Protein AF-A0A7C7FXA3-F1 (afdb_monomer_lite)

Radius of gyration: 15.13 Å; chains: 1; bounding box: 38×25×44 Å

pLDDT: mean 76.36, std 14.69, range [43.97, 91.0]

Secondary structure (DSSP, 8-state):
-EE-HHHHHHHHHHHHHHHHHT--HHHHHHT--EEE-TT-TT--EEEESSPPP---TT-------------

Foldseek 3Di:
DDEDPQRVVLLVVLVVQCVVVVHDSVVVVVPWDWDQDPVDPVSPYIHTPDRDDDDPVDPPPPDPPPPPPPD

Sequence (71 aa):
MKLSNQALGAIMMALQK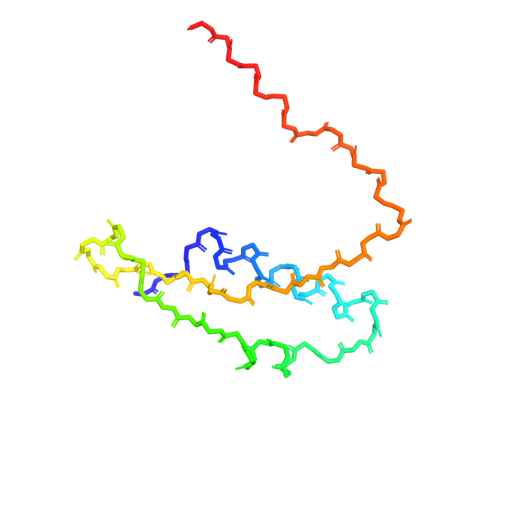SLMEQSDIVPVLQDMNFIHDPADQSQSALVVTNPPVINIENADVAEAFDDTVEE

Structure (mmCIF, N/CA/C/O backbone):
data_AF-A0A7C7FXA3-F1
#
_entry.id   AF-A0A7C7FXA3-F1
#
loop_
_atom_site.group_PDB
_atom_site.id
_atom_site.type_symbol
_atom_site.label_atom_id
_atom_site.label_alt_id
_atom_site.label_comp_id
_atom_site.label_asym_id
_atom_site.label_entity_id
_atom_site.label_seq_id
_atom_site.pdbx_PDB_ins_code
_atom_site.Cartn_x
_atom_site.Cartn_y
_atom_site.Cartn_z
_atom_site.occupancy
_atom_site.B_iso_or_equiv
_atom_site.auth_seq_id
_atom_site.auth_comp_id
_atom_site.auth_asym_id
_atom_site.auth_atom_id
_atom_site.pdbx_PDB_model_num
ATOM 1 N N . MET A 1 1 ? 15.918 2.147 -7.807 1.00 59.94 1 MET A N 1
ATOM 2 C CA . MET A 1 1 ? 14.567 1.589 -7.620 1.00 59.94 1 MET A CA 1
ATOM 3 C C . MET A 1 1 ? 13.603 2.741 -7.436 1.00 59.94 1 MET A C 1
ATOM 5 O O . MET A 1 1 ? 13.779 3.522 -6.507 1.00 59.94 1 MET A O 1
ATOM 9 N N . LYS A 1 2 ? 12.667 2.903 -8.365 1.00 75.56 2 LYS A N 1
ATOM 10 C CA . LYS A 1 2 ? 11.578 3.878 -8.300 1.00 75.56 2 LYS A CA 1
ATOM 11 C C . LYS A 1 2 ? 10.261 3.126 -8.491 1.00 75.56 2 LYS A C 1
ATOM 13 O O . LYS A 1 2 ? 10.226 2.097 -9.160 1.00 75.56 2 LYS A O 1
ATOM 18 N N . LEU A 1 3 ? 9.191 3.616 -7.882 1.00 79.62 3 LEU A N 1
ATOM 19 C CA . LEU A 1 3 ? 7.852 3.105 -8.159 1.00 79.62 3 LEU A CA 1
ATOM 20 C C . LEU A 1 3 ? 7.432 3.592 -9.548 1.00 79.62 3 LEU A C 1
ATOM 22 O O . LEU A 1 3 ? 7.677 4.751 -9.889 1.00 79.62 3 LEU A O 1
ATOM 26 N N . SER A 1 4 ? 6.834 2.715 -10.351 1.00 85.50 4 SER A N 1
ATOM 27 C CA . SER A 1 4 ? 6.187 3.134 -11.594 1.00 85.50 4 SER A CA 1
ATOM 28 C C . SER A 1 4 ? 4.979 4.027 -11.291 1.00 85.50 4 SER A C 1
ATOM 30 O O . SER A 1 4 ? 4.432 4.010 -10.184 1.00 85.50 4 SER A O 1
ATOM 32 N N . ASN A 1 5 ? 4.513 4.771 -12.295 1.00 86.81 5 ASN A N 1
ATOM 33 C CA . ASN A 1 5 ? 3.293 5.575 -12.174 1.00 86.81 5 ASN A CA 1
ATOM 34 C C . ASN A 1 5 ? 2.073 4.712 -11.804 1.00 86.81 5 ASN A C 1
ATOM 36 O O . ASN A 1 5 ? 1.215 5.154 -11.045 1.00 86.81 5 ASN A O 1
ATOM 40 N N . GLN A 1 6 ? 2.031 3.460 -12.274 1.00 87.81 6 GLN A N 1
ATOM 41 C CA . GLN A 1 6 ? 0.980 2.506 -11.923 1.00 87.81 6 GLN A CA 1
ATOM 42 C C . GLN A 1 6 ? 1.051 2.100 -10.446 1.00 87.81 6 GLN A C 1
ATOM 44 O O . GLN A 1 6 ? 0.028 2.114 -9.762 1.00 87.81 6 GLN A O 1
ATOM 49 N N . ALA A 1 7 ? 2.247 1.807 -9.930 1.00 86.88 7 ALA A N 1
ATOM 50 C CA . ALA A 1 7 ? 2.430 1.471 -8.520 1.00 86.88 7 ALA A CA 1
ATOM 51 C C . ALA A 1 7 ? 2.086 2.656 -7.605 1.00 86.88 7 ALA A C 1
ATOM 53 O O . ALA A 1 7 ? 1.431 2.480 -6.579 1.00 86.88 7 ALA A O 1
ATOM 54 N N . LEU A 1 8 ? 2.468 3.875 -7.999 1.00 88.00 8 LEU A N 1
ATOM 55 C CA . LEU A 1 8 ? 2.091 5.090 -7.280 1.00 88.00 8 LEU A CA 1
ATOM 56 C C . LEU A 1 8 ? 0.568 5.302 -7.285 1.00 88.00 8 LEU A C 1
ATOM 58 O O . LEU A 1 8 ? -0.007 5.610 -6.242 1.00 88.00 8 LEU A O 1
ATOM 62 N N . GLY A 1 9 ? -0.092 5.078 -8.425 1.00 87.69 9 GLY A N 1
ATOM 63 C CA . GLY A 1 9 ?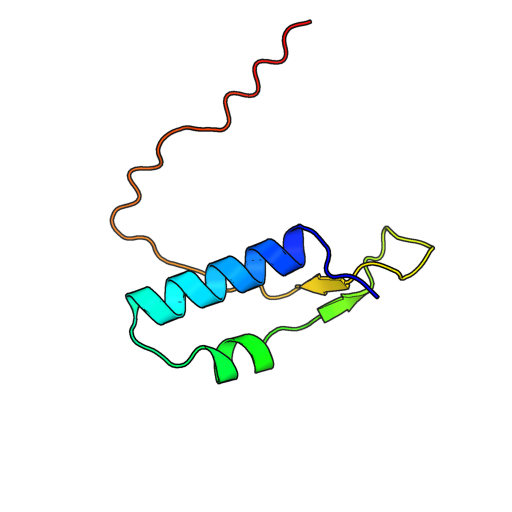 -1.551 5.136 -8.540 1.00 87.69 9 GLY A CA 1
ATOM 64 C C . GLY A 1 9 ? -2.261 4.107 -7.655 1.00 87.69 9 GLY A C 1
ATOM 65 O O . GLY A 1 9 ? -3.231 4.444 -6.981 1.00 87.69 9 GLY A O 1
ATOM 66 N N . ALA A 1 10 ? -1.744 2.877 -7.575 1.00 89.31 10 ALA A N 1
ATOM 67 C CA . ALA A 1 10 ? -2.277 1.837 -6.692 1.00 89.31 10 ALA A CA 1
ATOM 68 C C . ALA A 1 10 ? -2.162 2.214 -5.203 1.00 89.31 10 ALA A C 1
ATOM 70 O O . ALA A 1 10 ? -3.103 2.000 -4.438 1.00 89.31 10 ALA A O 1
ATOM 71 N N . ILE A 1 11 ? -1.052 2.837 -4.792 1.00 89.12 11 ILE A N 1
ATOM 72 C CA . ILE A 1 11 ? -0.873 3.344 -3.421 1.00 89.12 11 ILE A CA 1
ATOM 73 C C . ILE A 1 11 ? -1.865 4.468 -3.122 1.00 89.12 11 ILE A C 1
ATOM 75 O O . ILE A 1 11 ? -2.492 4.469 -2.063 1.00 89.12 11 ILE A O 1
ATOM 79 N N . MET A 1 12 ? -2.041 5.412 -4.052 1.00 89.69 12 MET A N 1
ATOM 80 C CA . MET A 1 12 ? -3.039 6.472 -3.895 1.00 89.69 12 MET A CA 1
ATOM 81 C C . MET A 1 12 ? -4.448 5.891 -3.768 1.00 89.69 12 MET A C 1
ATOM 83 O O . MET A 1 12 ? -5.210 6.352 -2.925 1.00 89.69 12 MET A O 1
ATOM 87 N N . MET A 1 13 ? -4.777 4.843 -4.527 1.00 87.56 13 MET A N 1
ATOM 88 C CA . MET A 1 13 ? -6.056 4.147 -4.397 1.00 87.56 13 MET A CA 1
ATOM 89 C C . MET A 1 13 ? -6.236 3.490 -3.019 1.00 87.56 13 MET A C 1
ATOM 91 O O . MET A 1 13 ? -7.280 3.666 -2.391 1.00 87.56 13 MET A O 1
ATOM 95 N N . ALA A 1 14 ? -5.218 2.801 -2.494 1.00 88.06 14 ALA A N 1
ATOM 96 C CA . ALA A 1 14 ? -5.275 2.262 -1.130 1.00 88.06 14 ALA A CA 1
ATOM 97 C C . ALA A 1 14 ? -5.510 3.365 -0.094 1.00 88.06 14 ALA A C 1
ATOM 99 O O . ALA A 1 14 ? -6.332 3.195 0.801 1.00 88.06 14 ALA A O 1
ATOM 100 N N . LEU A 1 15 ? -4.840 4.510 -0.250 1.00 89.38 15 LEU A N 1
ATOM 101 C CA . LEU A 1 15 ? -5.022 5.653 0.637 1.00 89.38 15 LEU A CA 1
ATOM 102 C C . LEU A 1 15 ? -6.459 6.176 0.602 1.00 89.38 15 LEU A C 1
ATOM 104 O O . LEU A 1 15 ? -7.050 6.368 1.662 1.00 89.38 15 LEU A O 1
ATOM 108 N N . GLN A 1 16 ? -7.037 6.365 -0.588 1.00 88.62 16 GLN A N 1
ATOM 109 C CA . GLN A 1 16 ? -8.426 6.820 -0.698 1.00 88.62 16 GLN A CA 1
ATOM 110 C C . GLN A 1 16 ? -9.396 5.824 -0.051 1.00 88.62 16 GLN A C 1
ATOM 112 O O . GLN A 1 16 ? -10.269 6.234 0.710 1.00 88.62 16 GLN A O 1
ATOM 117 N N . LYS A 1 17 ? -9.199 4.516 -0.263 1.00 84.06 17 LYS A N 1
ATOM 118 C CA . LYS A 1 17 ? -10.013 3.465 0.367 1.00 84.06 17 LYS A CA 1
ATOM 119 C C . LYS A 1 17 ? -9.935 3.511 1.893 1.00 84.06 17 LYS A C 1
ATOM 121 O O . LYS A 1 17 ? -10.968 3.505 2.554 1.00 84.06 17 LYS A O 1
ATOM 126 N N . SER A 1 18 ? -8.730 3.612 2.450 1.00 86.94 18 SER A N 1
ATOM 127 C CA . SER A 1 18 ? -8.517 3.708 3.898 1.00 86.94 18 SER A CA 1
ATOM 128 C C . SER A 1 18 ? -9.159 4.953 4.507 1.00 86.94 18 SER A C 1
ATOM 130 O O . SER A 1 18 ? -9.739 4.877 5.588 1.00 86.94 18 SER A O 1
ATOM 132 N N . LEU A 1 19 ? -9.121 6.090 3.805 1.00 88.25 19 LEU A N 1
ATOM 133 C CA . LEU A 1 19 ? -9.793 7.314 4.249 1.00 88.25 19 LEU A CA 1
ATOM 134 C C . LEU A 1 19 ? -11.322 7.184 4.217 1.00 88.25 19 LEU A C 1
ATOM 136 O O . LEU A 1 19 ? -11.983 7.620 5.158 1.00 88.25 19 LEU A O 1
ATOM 140 N N . MET A 1 20 ? -11.880 6.575 3.167 1.00 85.44 20 MET A N 1
ATOM 141 C CA . MET A 1 20 ? -13.328 6.374 3.022 1.00 85.44 20 MET A CA 1
ATOM 142 C C . MET A 1 20 ? -13.882 5.372 4.040 1.00 85.44 20 MET A C 1
ATOM 144 O O . MET A 1 20 ? -14.925 5.614 4.641 1.00 85.44 20 MET A O 1
ATOM 148 N N . GLU A 1 21 ? -13.181 4.260 4.254 1.00 85.94 21 GLU A N 1
ATOM 149 C CA . GLU A 1 21 ? -13.595 3.191 5.172 1.00 85.94 21 GLU A CA 1
ATOM 150 C C . GLU A 1 21 ? -13.134 3.426 6.620 1.00 85.94 21 GLU A C 1
ATOM 152 O O . GLU A 1 21 ? -13.427 2.609 7.491 1.00 85.94 21 GLU A O 1
ATOM 157 N N . GLN A 1 22 ? -12.397 4.514 6.885 1.00 88.44 22 GLN A N 1
ATOM 158 C CA . GLN A 1 22 ? -11.721 4.780 8.164 1.00 88.44 22 GLN A CA 1
ATOM 159 C C . GLN A 1 22 ? -10.899 3.576 8.665 1.00 88.44 22 GLN A C 1
ATOM 161 O O . GLN A 1 22 ? -10.840 3.291 9.863 1.00 88.44 22 GLN A O 1
ATOM 166 N N . SER A 1 23 ? -10.277 2.853 7.735 1.00 85.00 23 SER A N 1
ATOM 167 C CA . SER A 1 23 ? -9.495 1.646 7.997 1.00 85.00 23 SER A CA 1
ATOM 168 C C . SER A 1 23 ? -7.994 1.934 7.930 1.00 85.00 23 SER A C 1
ATOM 170 O O . SER A 1 23 ? -7.551 2.879 7.277 1.00 85.00 23 SER A O 1
ATOM 172 N N . ASP A 1 24 ? -7.185 1.132 8.628 1.00 88.19 24 ASP A N 1
ATOM 173 C C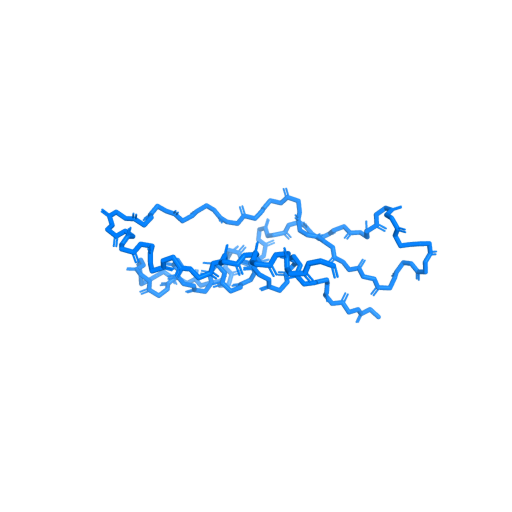A . ASP A 1 24 ? -5.726 1.265 8.582 1.00 88.19 24 ASP A CA 1
ATOM 174 C C . ASP A 1 24 ? -5.189 0.893 7.187 1.00 88.19 24 ASP A C 1
ATOM 176 O O . ASP A 1 24 ? -5.562 -0.127 6.604 1.00 88.19 24 ASP A O 1
ATOM 180 N N . ILE A 1 25 ? -4.295 1.727 6.657 1.00 89.38 25 ILE A N 1
ATOM 181 C CA . ILE A 1 25 ? -3.658 1.558 5.347 1.00 89.38 25 ILE A CA 1
ATOM 182 C C . ILE A 1 25 ? -2.461 0.600 5.393 1.00 89.38 25 ILE A C 1
ATOM 184 O O . ILE A 1 25 ? -2.120 -0.012 4.381 1.00 89.38 25 ILE A O 1
ATOM 188 N N . VAL A 1 26 ? -1.813 0.445 6.552 1.00 91.00 26 VAL A N 1
ATOM 189 C CA . VAL A 1 26 ? -0.617 -0.398 6.709 1.00 91.00 26 VAL A CA 1
ATOM 190 C C . VAL A 1 26 ? -0.841 -1.843 6.242 1.00 91.00 26 VAL A C 1
ATOM 192 O O . VAL A 1 26 ? -0.040 -2.300 5.423 1.00 91.00 26 VAL A O 1
ATOM 195 N N . PRO A 1 27 ? -1.902 -2.562 6.668 1.00 89.31 27 PRO A N 1
ATOM 196 C CA . PRO A 1 27 ? -2.146 -3.922 6.183 1.00 89.31 27 PRO A CA 1
ATOM 197 C C . PRO A 1 27 ? -2.401 -3.967 4.670 1.00 89.31 27 PRO A C 1
ATOM 199 O O . PRO A 1 27 ? -1.919 -4.869 3.995 1.00 89.31 27 PRO A O 1
ATOM 202 N N . VAL A 1 28 ? -3.071 -2.954 4.110 1.00 86.69 28 VAL A N 1
ATOM 203 C CA . VAL A 1 28 ? -3.354 -2.879 2.666 1.00 86.69 28 VAL A CA 1
ATOM 204 C C . VAL A 1 28 ? -2.067 -2.734 1.854 1.00 86.69 28 VAL A C 1
ATOM 206 O O . VAL A 1 28 ? -1.922 -3.372 0.816 1.00 86.69 28 VAL A O 1
ATOM 209 N N . LEU A 1 29 ? -1.119 -1.915 2.317 1.00 87.88 29 LEU A N 1
ATOM 210 C CA . LEU A 1 29 ? 0.179 -1.743 1.655 1.00 87.88 29 LEU A CA 1
ATOM 211 C C . LEU A 1 29 ? 1.082 -2.969 1.810 1.00 87.88 29 LEU A C 1
ATOM 213 O O . LEU A 1 29 ? 1.851 -3.267 0.901 1.00 87.88 29 LEU A O 1
ATOM 217 N N . GLN A 1 30 ? 1.004 -3.671 2.943 1.00 88.69 30 GLN A N 1
ATOM 218 C CA . GLN A 1 30 ? 1.756 -4.909 3.169 1.00 88.69 30 GLN A CA 1
ATOM 219 C C . GLN A 1 30 ? 1.258 -6.060 2.292 1.00 88.69 30 GLN A C 1
ATOM 221 O O . GLN A 1 30 ? 2.067 -6.870 1.846 1.00 88.69 30 GLN A O 1
ATOM 226 N N . ASP A 1 31 ? -0.041 -6.090 1.999 1.00 88.75 31 ASP A N 1
ATOM 227 C CA . ASP A 1 31 ? -0.636 -7.066 1.089 1.00 88.75 31 ASP A CA 1
ATOM 228 C C . ASP A 1 31 ? -0.339 -6.765 -0.393 1.00 88.75 31 ASP A C 1
ATOM 230 O O . ASP A 1 31 ? -0.606 -7.610 -1.250 1.00 88.75 31 ASP A O 1
ATOM 234 N N . MET A 1 32 ? 0.227 -5.598 -0.738 1.00 90.00 32 MET A N 1
ATOM 235 C CA . MET A 1 32 ? 0.572 -5.277 -2.127 1.00 90.00 32 MET A CA 1
ATOM 236 C C . MET A 1 32 ? 1.769 -6.086 -2.626 1.00 90.00 32 MET A C 1
ATOM 238 O O . MET A 1 32 ? 2.847 -6.101 -2.031 1.00 90.00 32 MET A O 1
ATOM 242 N N . ASN A 1 33 ? 1.603 -6.697 -3.796 1.00 88.00 33 ASN A N 1
ATOM 243 C CA . ASN A 1 33 ? 2.646 -7.452 -4.466 1.00 88.00 33 ASN A CA 1
ATOM 244 C C . ASN A 1 33 ? 3.347 -6.590 -5.520 1.00 88.00 33 ASN A C 1
ATOM 246 O O . ASN A 1 33 ? 2.773 -6.279 -6.570 1.00 88.00 33 ASN A O 1
ATOM 250 N N . PHE A 1 34 ? 4.598 -6.232 -5.236 1.00 88.69 34 PHE A N 1
ATOM 251 C CA . PHE A 1 34 ? 5.457 -5.464 -6.130 1.00 88.69 34 PHE A CA 1
ATOM 252 C C . PHE A 1 34 ? 6.350 -6.400 -6.938 1.00 88.69 34 PHE A C 1
ATOM 254 O O . PHE A 1 34 ? 7.122 -7.178 -6.378 1.00 88.69 34 PHE A O 1
ATOM 261 N N . ILE A 1 35 ? 6.292 -6.279 -8.260 1.00 87.56 35 ILE A N 1
ATOM 262 C CA . ILE A 1 35 ? 7.191 -6.981 -9.176 1.00 87.56 35 ILE A CA 1
ATOM 263 C C . ILE A 1 35 ? 7.979 -5.974 -10.005 1.00 87.56 35 ILE A C 1
ATOM 265 O O . ILE A 1 35 ? 7.583 -4.818 -10.162 1.00 87.56 35 ILE A O 1
ATOM 269 N N . HIS A 1 36 ? 9.107 -6.417 -10.547 1.00 84.25 36 HIS A N 1
ATOM 270 C CA . HIS A 1 36 ? 9.852 -5.629 -11.518 1.00 84.25 36 HIS A CA 1
ATOM 271 C C . HIS A 1 36 ? 9.037 -5.530 -12.802 1.00 84.25 36 HIS A C 1
ATOM 273 O O . HIS A 1 36 ? 8.454 -6.526 -13.234 1.00 84.25 36 HIS A O 1
ATOM 279 N N . ASP A 1 37 ? 9.000 -4.340 -13.395 1.00 78.38 37 ASP A N 1
ATOM 280 C CA . ASP A 1 37 ? 8.326 -4.148 -14.672 1.00 78.38 37 ASP A CA 1
ATOM 281 C C . ASP A 1 37 ? 9.001 -5.026 -15.747 1.00 78.38 37 ASP A C 1
ATOM 283 O O . ASP A 1 37 ? 10.188 -4.828 -16.028 1.00 78.38 37 ASP A O 1
ATOM 287 N N . PRO A 1 38 ? 8.295 -6.005 -16.346 1.00 71.69 38 PRO A N 1
ATOM 288 C CA . PRO A 1 38 ? 8.871 -6.866 -17.375 1.00 71.69 38 PRO A CA 1
ATOM 289 C C . PRO A 1 38 ? 9.214 -6.104 -18.663 1.00 71.69 38 PRO A C 1
ATOM 291 O O . PRO A 1 38 ? 9.992 -6.611 -19.471 1.00 71.69 38 PRO A O 1
ATOM 294 N N . ALA A 1 39 ? 8.654 -4.906 -18.867 1.00 71.25 39 ALA A N 1
ATOM 295 C CA . ALA A 1 39 ? 8.978 -4.044 -19.998 1.00 71.25 39 ALA A CA 1
ATOM 296 C C . ALA A 1 39 ? 10.248 -3.202 -19.768 1.00 71.25 39 ALA A C 1
ATOM 298 O O . ALA A 1 39 ? 10.868 -2.763 -20.739 1.00 71.25 39 ALA A O 1
ATOM 299 N N . ASP A 1 40 ? 10.673 -2.998 -18.514 1.00 70.88 40 ASP A N 1
ATOM 300 C CA . ASP A 1 40 ? 11.883 -2.238 -18.187 1.00 70.88 40 ASP A CA 1
ATOM 301 C C . ASP A 1 40 ? 13.099 -3.166 -18.043 1.00 70.88 40 ASP A C 1
ATOM 303 O O . ASP A 1 40 ? 13.352 -3.764 -16.994 1.00 70.88 40 ASP A O 1
ATOM 307 N N . GLN A 1 41 ? 13.917 -3.231 -19.097 1.00 65.12 41 GLN A N 1
ATOM 308 C CA . GLN A 1 41 ? 15.187 -3.974 -19.102 1.00 65.12 41 GLN A CA 1
ATOM 309 C C . GLN A 1 41 ? 16.169 -3.492 -18.022 1.00 65.12 41 GLN A C 1
ATOM 311 O O . GLN A 1 41 ? 17.059 -4.237 -17.615 1.00 65.12 41 GLN A O 1
ATOM 316 N N . SER A 1 42 ? 16.003 -2.259 -17.537 1.00 68.00 42 SER A N 1
ATOM 317 C CA . SER A 1 42 ? 16.850 -1.657 -16.504 1.00 68.00 42 SER A CA 1
ATOM 318 C C . SER A 1 42 ? 16.448 -2.085 -15.092 1.00 68.00 42 SER A C 1
ATOM 320 O O . SER A 1 42 ? 17.126 -1.707 -14.135 1.00 68.00 42 SER A O 1
ATOM 322 N N . GLN A 1 43 ? 15.338 -2.828 -14.944 1.00 68.94 43 GLN A N 1
ATOM 323 C CA . GLN A 1 43 ? 14.785 -3.272 -13.659 1.00 68.94 43 GLN A CA 1
ATOM 324 C C . GLN A 1 43 ? 14.630 -2.127 -12.645 1.00 68.94 43 GLN A C 1
ATOM 326 O O . GLN A 1 43 ? 14.760 -2.311 -11.432 1.00 68.94 43 GLN A O 1
ATOM 331 N N . SER A 1 44 ? 14.405 -0.911 -13.142 1.00 76.69 44 SER A N 1
ATOM 332 C CA . SER A 1 44 ? 14.473 0.302 -12.336 1.00 76.69 44 SER A CA 1
ATOM 333 C C . SER A 1 44 ? 13.114 0.686 -11.754 1.00 76.69 44 SER A C 1
ATOM 335 O O . SER A 1 44 ? 13.079 1.362 -10.715 1.00 76.69 44 SER A O 1
ATOM 337 N N . ALA A 1 45 ? 12.037 0.208 -12.389 1.00 79.25 45 ALA A N 1
ATOM 338 C CA . ALA A 1 45 ? 10.643 0.438 -12.043 1.00 79.25 45 ALA A CA 1
ATOM 339 C C . ALA A 1 45 ? 9.965 -0.802 -11.426 1.00 79.25 45 ALA A C 1
ATOM 341 O O . ALA A 1 45 ? 10.126 -1.927 -11.904 1.00 79.25 45 ALA A O 1
ATOM 342 N N . LEU A 1 46 ? 9.171 -0.577 -10.375 1.00 84.19 46 LEU A N 1
ATOM 343 C CA . LEU A 1 46 ? 8.289 -1.585 -9.774 1.00 84.19 46 LEU A CA 1
ATOM 344 C C . LEU A 1 46 ? 6.829 -1.328 -10.153 1.00 84.19 46 LEU A C 1
ATOM 346 O O . LEU A 1 46 ? 6.373 -0.180 -10.125 1.00 84.19 46 LEU A O 1
ATOM 350 N N . VAL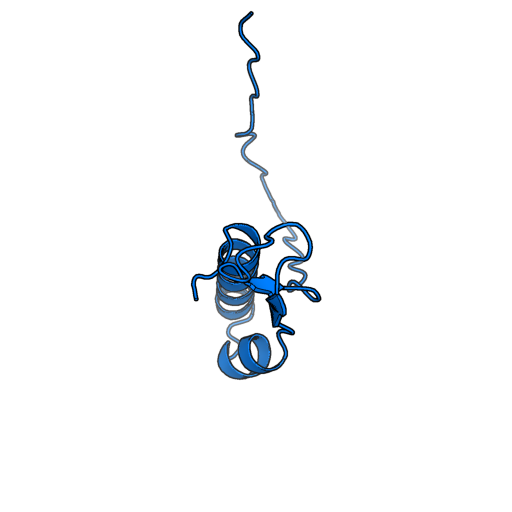 A 1 47 ? 6.093 -2.393 -10.457 1.00 87.50 47 VAL A N 1
ATOM 351 C CA . VAL A 1 47 ? 4.649 -2.399 -10.742 1.00 87.50 47 VAL A CA 1
ATOM 352 C C . VAL A 1 47 ? 3.919 -3.255 -9.707 1.00 87.50 47 VAL A C 1
ATOM 354 O O . VAL A 1 47 ? 4.499 -4.179 -9.136 1.00 87.50 47 VAL A O 1
ATOM 357 N N . VAL A 1 48 ? 2.651 -2.941 -9.449 1.00 89.19 48 VAL A N 1
ATOM 358 C CA . VAL A 1 48 ? 1.800 -3.660 -8.487 1.00 89.19 48 VAL A CA 1
ATOM 359 C C . VAL A 1 48 ? 0.867 -4.604 -9.236 1.00 89.19 48 VAL A C 1
ATOM 361 O O . VAL A 1 48 ? 0.121 -4.158 -10.109 1.00 89.19 48 VAL A O 1
ATOM 364 N N . THR A 1 49 ? 0.865 -5.893 -8.885 1.00 87.19 49 THR A N 1
ATOM 365 C CA . THR A 1 49 ? 0.018 -6.900 -9.560 1.00 87.19 49 THR A CA 1
ATOM 366 C C . THR A 1 49 ? -1.380 -7.033 -8.960 1.00 87.19 49 THR A C 1
ATOM 368 O O . THR A 1 49 ? -2.268 -7.569 -9.614 1.00 87.19 49 THR A O 1
ATOM 371 N N . ASN A 1 50 ? -1.581 -6.586 -7.720 1.00 86.69 50 ASN A N 1
ATOM 372 C CA . ASN A 1 50 ? -2.866 -6.623 -7.014 1.00 86.69 50 ASN A CA 1
ATOM 373 C C . ASN A 1 50 ? -3.292 -5.215 -6.554 1.00 86.69 50 ASN A C 1
ATOM 375 O O . ASN A 1 50 ? -3.345 -4.935 -5.356 1.00 86.69 50 ASN A O 1
ATOM 379 N N . PRO A 1 51 ? -3.580 -4.293 -7.488 1.00 83.00 51 PRO A N 1
ATOM 380 C CA . PRO A 1 51 ? -4.058 -2.975 -7.103 1.00 83.00 51 PRO A CA 1
ATOM 381 C C . PRO A 1 51 ? -5.357 -3.091 -6.277 1.00 83.00 51 PRO A C 1
ATOM 383 O O . PRO A 1 51 ? -6.186 -3.965 -6.544 1.00 83.00 51 PRO A O 1
ATOM 386 N N . PRO A 1 52 ? -5.546 -2.223 -5.272 1.00 79.06 52 PRO A N 1
ATOM 387 C CA . PRO A 1 52 ? -6.729 -2.235 -4.423 1.00 79.06 52 PRO A CA 1
ATOM 388 C C . PRO A 1 52 ? -7.964 -1.818 -5.229 1.00 79.06 52 PRO A C 1
ATOM 390 O O . PRO A 1 52 ? -7.927 -0.848 -5.984 1.00 79.06 52 PRO A O 1
ATOM 393 N N . VAL A 1 53 ? -9.071 -2.539 -5.050 1.00 78.69 53 VAL A N 1
ATOM 394 C CA . VAL A 1 53 ? -10.355 -2.206 -5.682 1.00 78.69 53 VAL A CA 1
ATOM 395 C C . VAL A 1 53 ? -11.118 -1.251 -4.769 1.00 78.69 53 VAL A C 1
ATOM 397 O O . VAL A 1 53 ? -11.314 -1.545 -3.588 1.00 78.69 53 VAL A O 1
ATOM 400 N N . ILE A 1 54 ? -11.540 -0.109 -5.313 1.00 72.06 54 ILE A N 1
ATOM 401 C CA . ILE A 1 54 ? -12.373 0.871 -4.612 1.00 72.06 54 ILE A CA 1
ATOM 402 C C . ILE A 1 54 ? -13.751 0.867 -5.257 1.00 72.06 54 ILE A C 1
ATOM 404 O O . ILE A 1 54 ? -13.883 1.161 -6.444 1.00 72.06 54 ILE A O 1
ATOM 408 N N . ASN A 1 55 ? -14.779 0.578 -4.466 1.00 69.12 55 ASN A N 1
ATOM 409 C CA . ASN A 1 55 ? -16.157 0.778 -4.889 1.00 69.12 55 ASN A CA 1
ATOM 410 C C . ASN A 1 55 ? -16.551 2.215 -4.551 1.00 69.12 55 ASN A C 1
ATOM 412 O O . ASN A 1 55 ? -16.856 2.533 -3.404 1.00 69.12 55 ASN A O 1
ATOM 416 N N . ILE A 1 56 ? -16.501 3.100 -5.544 1.00 69.00 56 ILE A N 1
ATOM 417 C CA . ILE A 1 56 ? -16.962 4.478 -5.382 1.00 69.00 56 ILE A CA 1
ATOM 418 C C . ILE A 1 56 ? -18.460 4.492 -5.698 1.00 69.00 56 ILE A C 1
ATOM 420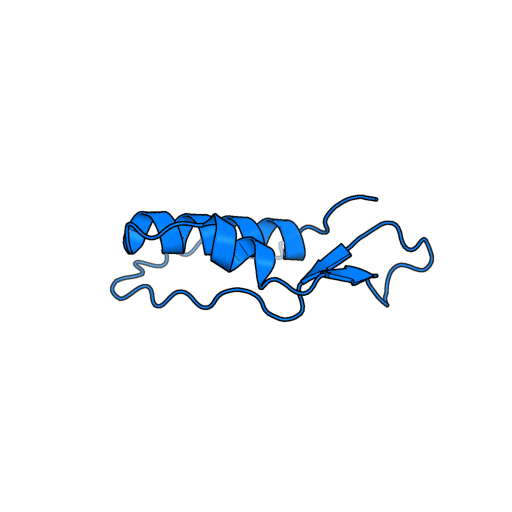 O O . ILE A 1 56 ? -18.854 4.549 -6.859 1.00 69.00 56 ILE A O 1
ATOM 424 N N . GLU A 1 57 ? -19.302 4.405 -4.665 1.00 64.25 57 GLU A N 1
ATOM 425 C CA . GLU A 1 57 ? -20.765 4.295 -4.824 1.00 64.25 57 GLU A CA 1
ATOM 426 C C . GLU A 1 57 ? -21.446 5.575 -5.347 1.00 64.25 57 GLU A C 1
ATOM 428 O O . GLU A 1 57 ? -22.626 5.538 -5.662 1.00 64.25 57 GLU A O 1
ATOM 433 N N . ASN A 1 58 ? -20.717 6.682 -5.514 1.00 54.72 58 ASN A N 1
ATOM 434 C CA . ASN A 1 58 ? -21.178 7.898 -6.194 1.00 54.72 58 ASN A CA 1
ATOM 435 C C . ASN A 1 58 ? -19.993 8.593 -6.876 1.00 54.72 58 ASN A C 1
ATOM 437 O O . ASN A 1 58 ? -19.592 9.692 -6.492 1.00 54.72 58 ASN A O 1
ATOM 441 N N . ALA A 1 59 ? -19.361 7.924 -7.839 1.00 51.66 59 ALA A N 1
ATOM 442 C CA . ALA A 1 59 ? -18.398 8.601 -8.692 1.00 51.66 59 ALA A CA 1
ATOM 443 C C . ALA A 1 59 ? -19.176 9.479 -9.680 1.00 51.66 59 ALA A C 1
ATOM 445 O O . ALA A 1 59 ? -19.523 9.027 -10.770 1.00 51.66 59 ALA A O 1
ATOM 446 N N . ASP A 1 60 ? -19.414 10.742 -9.320 1.00 53.84 60 ASP A N 1
ATOM 447 C CA . ASP A 1 60 ? -19.428 11.802 -10.325 1.00 53.84 6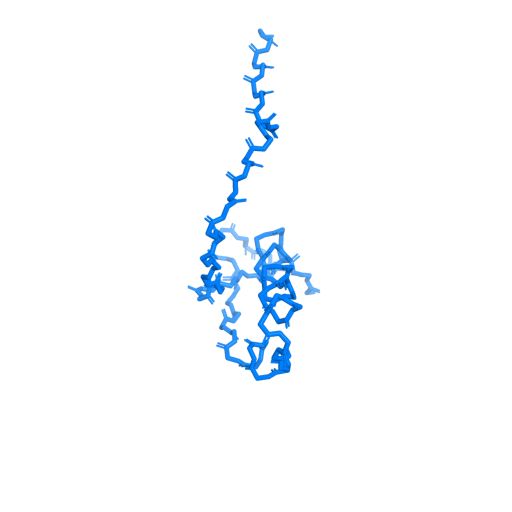0 ASP A CA 1
ATOM 448 C C . ASP A 1 60 ? -18.017 11.812 -10.918 1.00 53.84 60 ASP A C 1
ATOM 450 O O . ASP A 1 60 ? -17.113 12.502 -10.439 1.00 53.84 60 ASP A O 1
ATOM 454 N N . VAL A 1 61 ? -17.785 10.926 -11.891 1.00 53.66 61 VAL A N 1
ATOM 455 C CA . VAL A 1 61 ? -16.577 10.931 -12.704 1.00 53.66 61 VAL A CA 1
ATOM 456 C C . VAL A 1 61 ? -16.639 12.254 -13.447 1.00 53.66 61 VAL A C 1
ATOM 458 O O . VAL A 1 61 ? -17.293 12.364 -14.480 1.00 53.66 61 VAL A O 1
ATOM 461 N N . ALA A 1 62 ? -16.027 13.290 -12.876 1.00 46.53 62 ALA A N 1
ATOM 462 C CA . ALA A 1 62 ? -15.696 14.479 -13.627 1.00 46.53 62 ALA A CA 1
ATOM 463 C C . ALA A 1 62 ? -14.810 13.990 -14.772 1.00 46.53 62 ALA A C 1
ATOM 465 O O . ALA A 1 62 ? -13.665 13.590 -14.552 1.00 46.53 62 ALA A O 1
ATOM 466 N N . GLU A 1 63 ? -15.404 13.909 -15.961 1.00 52.66 63 GLU A N 1
ATOM 467 C CA . GLU A 1 63 ? -14.721 13.599 -17.204 1.00 52.66 63 GLU A CA 1
ATOM 468 C C . GLU A 1 63 ? -13.496 14.506 -17.309 1.00 52.66 63 GLU A C 1
ATOM 470 O O . GLU A 1 63 ? -13.602 15.717 -17.490 1.00 52.66 63 GLU A O 1
ATOM 475 N N . ALA A 1 64 ? -12.317 13.924 -17.131 1.00 52.62 64 ALA A N 1
ATOM 476 C CA . ALA A 1 64 ? -11.056 14.601 -17.367 1.00 52.62 64 ALA A CA 1
ATOM 477 C C . ALA A 1 64 ? -10.041 13.598 -17.909 1.00 52.62 64 ALA A C 1
ATOM 479 O O . ALA A 1 64 ? -8.977 13.409 -17.335 1.00 52.62 64 ALA A O 1
ATOM 480 N N . PHE A 1 65 ? -10.402 12.954 -19.017 1.00 51.59 65 PHE A N 1
ATOM 481 C CA . PHE A 1 65 ? -9.448 12.493 -20.022 1.00 51.59 65 PHE A CA 1
ATOM 482 C C . PHE A 1 65 ? -10.070 12.754 -21.394 1.00 51.59 65 PHE A C 1
ATOM 484 O O . PHE A 1 65 ? -10.413 11.837 -22.135 1.00 51.59 65 PHE A O 1
ATOM 491 N N . ASP A 1 66 ? -10.276 14.040 -21.684 1.00 43.97 66 ASP A N 1
ATOM 492 C CA . ASP A 1 66 ? -10.372 14.512 -23.058 1.00 43.97 66 ASP A CA 1
ATOM 493 C C . ASP A 1 66 ? -8.969 14.388 -23.671 1.00 43.97 66 ASP A C 1
ATOM 495 O O . ASP A 1 66 ? -8.170 15.322 -23.635 1.00 43.97 66 ASP A O 1
ATOM 499 N N . ASP A 1 67 ? -8.639 13.187 -24.157 1.00 48.78 67 ASP A N 1
ATOM 500 C CA . ASP A 1 67 ? -7.633 13.015 -25.204 1.00 48.78 67 ASP A CA 1
ATOM 501 C C . ASP A 1 67 ? -8.200 13.668 -26.475 1.00 48.78 67 ASP A C 1
ATOM 503 O O . ASP A 1 67 ? -8.641 13.004 -27.418 1.00 48.78 67 ASP A O 1
ATOM 507 N N . THR A 1 68 ? -8.176 15.001 -26.512 1.00 49.56 68 THR A N 1
ATOM 508 C CA . THR A 1 68 ? -8.092 15.724 -27.775 1.00 49.56 68 THR A CA 1
ATOM 509 C C . THR A 1 68 ? -6.718 15.421 -28.351 1.00 49.56 68 THR A C 1
ATOM 511 O O . THR A 1 68 ? -5.730 16.124 -28.147 1.00 49.56 68 THR A O 1
ATOM 514 N N . VAL A 1 69 ? -6.661 14.312 -29.087 1.00 54.72 69 VAL A N 1
ATOM 515 C CA . VAL A 1 69 ? -5.729 14.154 -30.198 1.00 54.72 69 VAL A CA 1
ATOM 516 C C . VAL A 1 69 ? -6.063 15.272 -31.192 1.00 54.72 69 VAL A C 1
ATOM 518 O O . VAL A 1 69 ? -6.869 15.086 -32.100 1.00 54.72 69 VAL A O 1
ATOM 521 N N . GLU A 1 70 ? -5.507 16.464 -30.976 1.00 50.91 70 GLU A N 1
ATOM 522 C CA . GLU A 1 70 ? -5.348 17.450 -32.042 1.00 50.91 70 GLU A CA 1
ATOM 523 C C . GLU A 1 70 ? -4.097 17.067 -32.847 1.00 50.91 70 GLU A C 1
ATOM 525 O O . GLU A 1 70 ? -2.972 17.248 -32.387 1.00 50.91 70 GLU A O 1
ATOM 530 N N . GLU A 1 71 ? -4.388 16.452 -34.002 1.00 44.16 71 GLU A N 1
ATOM 531 C CA . GLU A 1 71 ? -3.632 16.304 -35.268 1.00 44.16 71 GLU A CA 1
ATOM 532 C C . GLU A 1 71 ? -2.108 16.069 -35.255 1.00 44.16 71 GLU A C 1
ATOM 534 O O . GLU A 1 71 ? -1.311 16.989 -34.964 1.00 44.16 71 GLU A O 1
#